Protein AF-A0A7Z9KEP2-F1 (afdb_monomer)

pLDDT: mean 91.34, std 6.87, range [58.81, 97.81]

Mean predicted aligned error: 3.98 Å

Foldseek 3Di:
DCVLVVVCVVVVHQLLVAEDEEQDQVRQVVSVVRNHAYAHEADQCPVPPVGDPCRDHDPPHPHYYPDVVVVCVVVVHDD

Radius of gyration: 13.32 Å; Cα contacts (8 Å, |Δi|>4): 109; chains: 1; bounding box: 30×27×33 Å

Solvent-accessible surface area (backbone atoms only — not comparable to full-atom values): 4693 Å² total; per-residue (Å²): 96,68,66,57,59,48,52,25,55,76,68,74,44,58,38,70,76,38,72,47,76,40,65,47,59,74,59,41,52,41,35,42,77,66,42,25,41,27,32,40,34,57,53,67,64,78,50,47,96,77,35,51,97,60,78,71,79,63,87,85,49,76,38,79,34,70,42,68,71,54,45,40,52,73,71,71,52,80,131

Nearest PDB structures (foldseek):
  8wbk-assembly1_A  TM=9.128E-01  e=4.737E-07  Rhodococcus opacus
  8wbo-assembly1_A-2  TM=9.222E-01  e=1.220E-06  Rhodococcus opacus
  8wbq-assembly1_A  TM=9.259E-01  e=2.398E-06  Rhodococcus opacus
  8wbn-assembly1_B  TM=9.242E-01  e=2.095E-06  Rhodococcus opacus
  8wbs-assembly2_D  TM=9.233E-01  e=5.773E-06  Klebsiella sp. BK-58

Secondary structure (DSSP, 8-state):
-HHHHHHHHHTT--GGG-EEEES-HHHHHHHHTTT-EEEEE--TTTTGGG--SS-S--TTSSEEESSHHHHHHHTT---

Sequence (79 aa):
PEAYTTTAKLLNLESSECLMVACHNFDLDAAKNVGFKTAFVRRPDEWGLEGPPDPNPKPHHDIIVDNFSELVSSLGISS

Structure (mmCIF, N/CA/C/O backbone):
data_AF-A0A7Z9KEP2-F1
#
_entry.id   AF-A0A7Z9KEP2-F1
#
loop_
_atom_site.group_PDB
_atom_site.id
_atom_site.type_symbol
_atom_site.label_atom_id
_atom_site.label_alt_id
_atom_site.label_comp_id
_atom_site.label_asym_id
_atom_site.label_entity_id
_atom_site.label_seq_id
_atom_site.pdbx_PDB_ins_code
_atom_site.Cartn_x
_atom_site.Cartn_y
_atom_site.Cartn_z
_atom_site.occupancy
_atom_site.B_iso_or_equiv
_atom_site.auth_seq_id
_atom_site.auth_comp_id
_atom_site.auth_asym_id
_atom_site.auth_atom_id
_atom_site.pdbx_PDB_model_num
ATOM 1 N N . PRO A 1 1 ? 4.654 -6.359 11.550 1.00 69.88 1 PRO A N 1
ATOM 2 C CA . PRO A 1 1 ? 3.322 -6.159 12.181 1.00 69.88 1 PRO A CA 1
ATOM 3 C C . PRO A 1 1 ? 3.291 -5.006 13.193 1.00 69.88 1 PRO A C 1
ATOM 5 O O . PRO A 1 1 ? 2.437 -4.137 13.074 1.00 69.88 1 PRO A O 1
ATOM 8 N N . GLU A 1 2 ? 4.230 -4.977 14.149 1.00 83.38 2 GLU A N 1
ATOM 9 C CA . GLU A 1 2 ? 4.230 -4.000 15.252 1.00 83.38 2 GLU A CA 1
ATOM 10 C C . GLU A 1 2 ? 4.250 -2.540 14.779 1.00 83.38 2 GLU A C 1
ATOM 12 O O . GLU A 1 2 ? 3.511 -1.721 15.324 1.00 83.38 2 GLU A O 1
ATOM 17 N N . ALA A 1 3 ? 5.006 -2.240 13.716 1.00 84.81 3 ALA A N 1
ATOM 18 C CA . ALA A 1 3 ? 5.043 -0.919 13.093 1.00 84.81 3 ALA A CA 1
ATOM 19 C C . ALA A 1 3 ? 3.637 -0.418 12.710 1.00 84.81 3 ALA A C 1
ATOM 21 O O . ALA A 1 3 ? 3.210 0.616 13.210 1.00 84.81 3 ALA A O 1
ATOM 22 N N . TYR A 1 4 ? 2.872 -1.187 11.925 1.00 87.00 4 TYR A N 1
ATOM 23 C CA . TYR A 1 4 ? 1.529 -0.795 11.471 1.00 87.00 4 TYR A CA 1
ATOM 24 C C . TYR A 1 4 ? 0.543 -0.638 12.632 1.00 87.00 4 TYR A C 1
ATOM 26 O O . TYR A 1 4 ? -0.144 0.376 12.737 1.00 87.00 4 TYR A O 1
ATOM 34 N N . THR A 1 5 ? 0.512 -1.602 13.560 1.00 85.00 5 THR A N 1
ATOM 35 C CA . THR A 1 5 ? -0.379 -1.518 14.728 1.00 85.00 5 THR A CA 1
ATOM 36 C C . THR A 1 5 ? -0.031 -0.343 15.637 1.00 85.00 5 THR A C 1
ATOM 38 O O . THR A 1 5 ? -0.920 0.244 16.246 1.00 85.00 5 THR A O 1
ATOM 41 N N . THR A 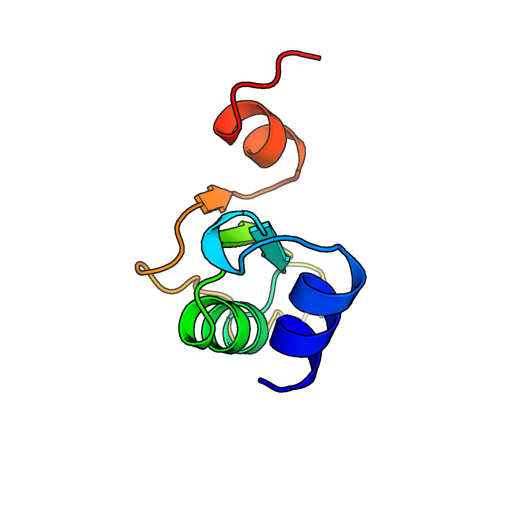1 6 ? 1.252 0.017 15.736 1.00 90.06 6 THR A N 1
ATOM 42 C CA . THR A 1 6 ? 1.696 1.185 16.505 1.00 90.06 6 THR A CA 1
ATOM 43 C C . THR A 1 6 ? 1.294 2.470 15.798 1.00 90.06 6 THR A C 1
ATOM 45 O O . THR A 1 6 ? 0.762 3.363 16.445 1.00 90.06 6 THR A O 1
ATOM 48 N N . THR A 1 7 ? 1.456 2.548 14.476 1.00 90.62 7 THR A N 1
ATOM 49 C CA . THR A 1 7 ? 1.012 3.698 13.681 1.00 90.62 7 THR A CA 1
ATOM 50 C C . THR A 1 7 ? -0.487 3.950 13.833 1.00 90.62 7 THR A C 1
ATOM 52 O O . THR A 1 7 ? -0.863 5.071 14.157 1.00 90.62 7 THR A O 1
ATOM 55 N N . ALA A 1 8 ? -1.336 2.925 13.687 1.00 91.19 8 ALA A N 1
ATOM 56 C CA . ALA A 1 8 ? -2.785 3.072 13.875 1.00 91.19 8 ALA A CA 1
ATOM 57 C C . ALA A 1 8 ? -3.129 3.596 15.283 1.00 91.19 8 ALA A C 1
ATOM 59 O O . ALA A 1 8 ? -3.866 4.570 15.427 1.00 91.19 8 ALA A O 1
ATOM 60 N N . LYS A 1 9 ? -2.495 3.032 16.324 1.00 91.00 9 LYS A N 1
ATOM 61 C CA . LYS A 1 9 ? -2.653 3.492 17.715 1.00 91.00 9 LYS A CA 1
ATOM 62 C C . LYS A 1 9 ? -2.225 4.946 17.912 1.00 91.00 9 LYS A C 1
ATOM 64 O O . LYS A 1 9 ? -2.938 5.697 18.567 1.00 91.00 9 LYS A O 1
ATOM 69 N N . LEU A 1 10 ? -1.076 5.346 17.366 1.00 94.44 10 LEU A N 1
ATOM 70 C CA . LEU A 1 10 ? -0.562 6.716 17.485 1.00 94.44 10 LEU A CA 1
ATOM 71 C C . LEU A 1 10 ? -1.449 7.733 16.759 1.00 94.44 10 LEU A C 1
ATOM 73 O O . LEU A 1 10 ? -1.574 8.865 17.216 1.00 94.44 10 LEU A O 1
ATOM 77 N N . LEU A 1 11 ? -2.076 7.325 15.655 1.00 93.19 11 LEU A N 1
ATOM 78 C CA . LEU A 1 11 ? -3.051 8.130 14.918 1.00 93.19 11 LEU A CA 1
ATOM 79 C C . LEU A 1 11 ? -4.446 8.123 15.562 1.00 93.19 11 LEU A C 1
ATOM 81 O O . LEU A 1 11 ? -5.309 8.877 15.120 1.00 93.19 11 LEU A O 1
ATOM 85 N N . ASN A 1 12 ? -4.660 7.306 16.600 1.00 95.56 12 ASN A N 1
ATOM 86 C CA . ASN A 1 12 ? -5.958 7.069 17.229 1.00 95.56 12 ASN A CA 1
ATOM 87 C C . ASN A 1 1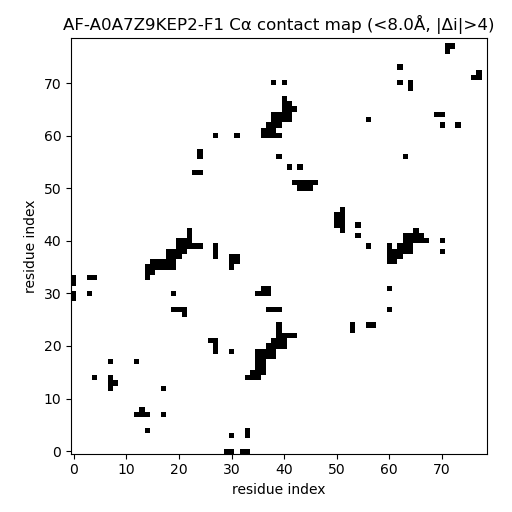2 ? -7.034 6.647 16.207 1.00 95.56 12 ASN A C 1
ATOM 89 O O . ASN A 1 12 ? -8.156 7.152 16.227 1.00 95.56 12 ASN A O 1
ATOM 93 N N . LEU A 1 13 ? -6.650 5.740 15.306 1.00 95.25 13 LEU A N 1
ATOM 94 C CA . LEU A 1 13 ? -7.499 5.140 14.279 1.00 95.25 13 LEU A CA 1
ATOM 95 C C . LEU A 1 13 ? -7.560 3.624 14.471 1.00 95.25 13 LEU A C 1
ATOM 97 O O . LEU A 1 13 ? -6.593 2.997 14.916 1.00 95.25 13 LEU A O 1
ATOM 101 N N . GLU A 1 14 ? -8.673 3.023 14.068 1.00 94.50 14 GLU A N 1
ATOM 102 C CA . GLU A 1 14 ? -8.740 1.582 13.862 1.00 94.50 14 GLU A CA 1
ATOM 103 C C . GLU A 1 14 ? -7.895 1.189 12.648 1.00 94.50 14 GLU A C 1
ATOM 105 O O . GLU A 1 14 ? -7.766 1.931 11.673 1.00 94.50 14 GLU A O 1
ATOM 110 N N . SER A 1 15 ? -7.345 -0.026 12.657 1.00 93.62 15 SER A N 1
ATOM 111 C CA . SER A 1 15 ? -6.515 -0.494 11.535 1.00 93.62 15 SER A CA 1
ATOM 112 C C . SER A 1 15 ? -7.275 -0.468 10.200 1.00 93.62 15 SER A C 1
ATOM 114 O O . SER A 1 15 ? -6.700 -0.106 9.178 1.00 93.62 15 SER A O 1
ATOM 116 N N . SER A 1 16 ? -8.587 -0.730 10.215 1.00 95.12 16 SER A N 1
ATOM 117 C CA . SER A 1 16 ? -9.469 -0.663 9.038 1.00 95.12 16 SER A CA 1
ATOM 118 C C . SER A 1 16 ? -9.697 0.745 8.477 1.00 95.12 16 SER A C 1
ATOM 120 O O . SER A 1 16 ? -10.205 0.887 7.361 1.00 95.12 16 SER A O 1
ATOM 122 N N . GLU A 1 17 ? -9.358 1.782 9.242 1.00 95.81 17 GLU A N 1
ATOM 123 C CA . GLU A 1 17 ? -9.436 3.186 8.826 1.00 95.81 17 GLU A CA 1
ATOM 124 C C . GLU A 1 17 ? -8.133 3.664 8.171 1.00 95.81 17 GLU A C 1
ATOM 126 O O . GLU A 1 17 ? -8.100 4.727 7.553 1.00 95.81 17 GLU A O 1
ATOM 131 N N . CYS A 1 18 ? -7.065 2.867 8.249 1.00 96.25 18 CYS A N 1
ATOM 132 C CA . CYS A 1 18 ? -5.795 3.152 7.602 1.00 96.25 18 CYS A CA 1
ATOM 133 C C . CYS A 1 18 ? -5.705 2.493 6.216 1.00 96.25 18 CYS A C 1
ATOM 135 O O . CYS A 1 18 ? -6.093 1.340 6.017 1.00 96.25 18 CYS A O 1
ATOM 137 N N . LEU A 1 19 ? -5.130 3.225 5.257 1.00 96.50 19 LEU A N 1
ATOM 138 C CA . LEU A 1 19 ? -4.743 2.719 3.941 1.00 96.50 19 LEU A CA 1
ATOM 139 C C . LEU A 1 19 ? -3.216 2.715 3.841 1.00 96.50 19 LEU A C 1
ATOM 141 O O . LEU A 1 19 ? -2.593 3.774 3.884 1.00 96.50 19 LEU A O 1
ATOM 145 N N . MET A 1 20 ? -2.622 1.534 3.685 1.00 97.12 20 MET A N 1
ATOM 146 C CA . MET A 1 20 ? -1.209 1.397 3.345 1.00 97.12 20 MET A CA 1
ATOM 147 C C . MET A 1 20 ? -1.027 1.506 1.832 1.00 97.12 20 MET A C 1
ATOM 149 O O . MET A 1 20 ? -1.712 0.814 1.080 1.00 97.12 20 MET A O 1
ATOM 153 N N . VAL A 1 21 ? -0.090 2.345 1.389 1.00 96.94 21 VAL A N 1
ATOM 154 C CA . VAL A 1 21 ? 0.234 2.546 -0.029 1.00 96.94 21 VAL A CA 1
ATOM 155 C C . VAL A 1 21 ? 1.699 2.182 -0.252 1.00 96.94 21 VAL A C 1
ATOM 157 O O . VAL A 1 21 ? 2.574 2.814 0.335 1.00 96.94 21 VAL A O 1
ATOM 160 N N . ALA A 1 22 ? 1.976 1.183 -1.090 1.00 96.19 22 ALA A N 1
ATOM 161 C CA . ALA A 1 22 ? 3.340 0.724 -1.363 1.00 96.19 22 ALA A CA 1
ATOM 162 C C . ALA A 1 22 ? 3.474 0.111 -2.767 1.00 96.19 22 ALA A C 1
ATOM 164 O O . ALA A 1 22 ? 2.484 -0.238 -3.404 1.00 96.19 22 ALA A O 1
ATOM 165 N N . CYS A 1 23 ? 4.710 -0.044 -3.244 1.00 93.62 23 CYS A N 1
ATOM 166 C CA . CYS A 1 23 ? 5.058 -0.798 -4.460 1.00 93.62 23 CYS A CA 1
ATOM 167 C C . CYS A 1 23 ? 5.565 -2.219 -4.165 1.00 93.62 23 CY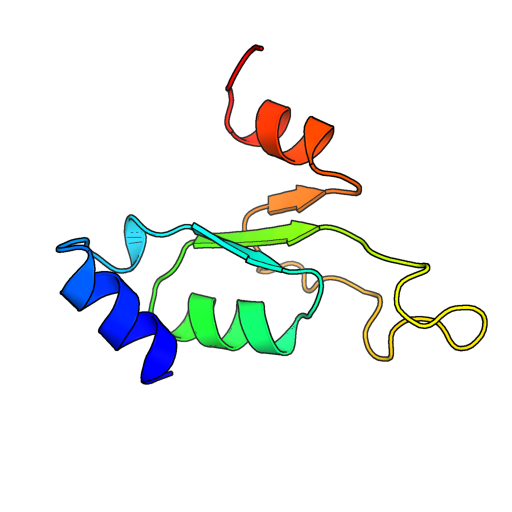S A C 1
ATOM 169 O O . CYS A 1 23 ? 5.898 -2.964 -5.083 1.00 93.62 23 CYS A O 1
ATOM 171 N N . HIS A 1 24 ? 5.610 -2.604 -2.887 1.00 93.50 24 HIS A N 1
ATOM 172 C CA . HIS A 1 24 ? 6.158 -3.871 -2.422 1.00 93.50 24 HIS A CA 1
ATOM 173 C C . HIS A 1 24 ? 5.066 -4.753 -1.806 1.00 93.50 24 HIS A C 1
ATOM 175 O O . HIS A 1 24 ? 4.413 -4.352 -0.841 1.00 93.50 24 HIS A O 1
ATOM 181 N N . ASN A 1 25 ? 4.898 -5.986 -2.299 1.00 92.38 25 ASN A N 1
ATOM 182 C CA . ASN A 1 25 ? 3.874 -6.896 -1.769 1.00 92.38 25 ASN A CA 1
ATOM 183 C C . ASN A 1 25 ? 4.096 -7.256 -0.296 1.00 92.38 25 ASN A C 1
ATOM 185 O O . ASN A 1 25 ? 3.123 -7.331 0.441 1.00 92.38 25 ASN A O 1
ATOM 189 N N . PHE A 1 26 ? 5.341 -7.454 0.156 1.00 92.75 26 PHE A N 1
ATOM 190 C CA . PHE A 1 26 ? 5.604 -7.847 1.549 1.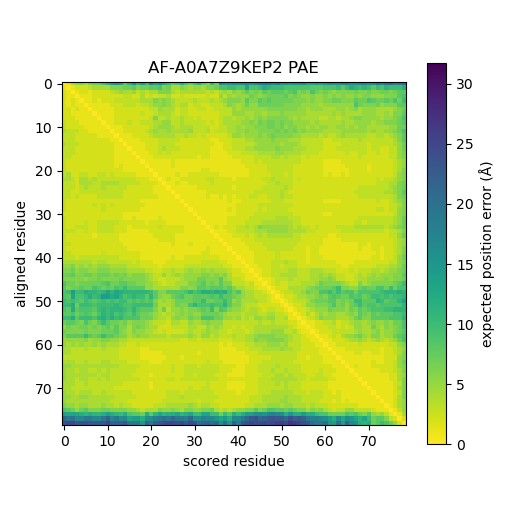00 92.75 26 PHE A CA 1
ATOM 191 C C . PHE A 1 26 ? 5.089 -6.807 2.558 1.00 92.75 26 PHE A C 1
ATOM 193 O O . PHE A 1 26 ? 4.649 -7.163 3.651 1.00 92.75 26 PHE A O 1
ATOM 200 N N . ASP A 1 27 ? 5.140 -5.530 2.180 1.00 93.44 27 ASP A N 1
ATOM 201 C CA . ASP A 1 27 ? 4.725 -4.403 3.008 1.00 93.44 27 ASP A CA 1
ATOM 202 C C . ASP A 1 27 ? 3.194 -4.349 3.102 1.00 93.44 27 ASP A C 1
ATOM 204 O O . ASP A 1 27 ? 2.614 -4.286 4.188 1.00 93.44 27 ASP A O 1
ATOM 208 N N . LEU A 1 28 ? 2.529 -4.508 1.954 1.00 95.31 28 LEU A N 1
ATOM 209 C CA . LEU A 1 28 ? 1.072 -4.585 1.883 1.00 95.31 28 LEU A CA 1
ATOM 210 C C . LEU A 1 28 ? 0.520 -5.832 2.573 1.00 95.31 28 LEU A C 1
ATOM 212 O O . LEU A 1 28 ? -0.457 -5.721 3.302 1.00 95.31 28 LEU A O 1
ATOM 216 N N . ASP A 1 29 ? 1.157 -6.994 2.423 1.00 94.69 29 ASP A N 1
ATOM 217 C CA . ASP A 1 29 ? 0.760 -8.223 3.115 1.00 94.69 29 ASP A CA 1
ATOM 218 C C . ASP A 1 29 ? 0.814 -8.030 4.637 1.00 94.69 29 ASP A C 1
ATOM 220 O O . ASP A 1 29 ? -0.098 -8.419 5.371 1.00 94.69 29 ASP A O 1
ATOM 224 N N . ALA A 1 30 ? 1.887 -7.409 5.134 1.00 94.25 30 ALA A N 1
ATOM 225 C CA . ALA A 1 30 ? 2.060 -7.163 6.557 1.00 94.25 30 ALA A CA 1
ATOM 226 C C . ALA A 1 30 ? 1.038 -6.148 7.101 1.00 94.25 30 ALA A C 1
ATOM 228 O O . ALA A 1 30 ? 0.558 -6.331 8.223 1.00 94.25 30 ALA A O 1
ATOM 229 N N . ALA A 1 31 ? 0.670 -5.137 6.310 1.00 95.12 31 ALA A N 1
ATOM 230 C CA . ALA A 1 31 ? -0.392 -4.189 6.635 1.00 95.12 31 ALA A CA 1
ATOM 231 C C . ALA A 1 31 ? -1.788 -4.847 6.595 1.00 95.12 31 ALA A C 1
ATOM 233 O O . ALA A 1 31 ? -2.575 -4.708 7.534 1.00 95.12 31 ALA A O 1
ATOM 234 N N . LYS A 1 32 ? -2.084 -5.639 5.558 1.00 95.06 32 LYS A N 1
ATOM 235 C CA . LYS A 1 32 ? -3.342 -6.389 5.405 1.00 95.06 32 LYS A CA 1
ATOM 236 C C . LYS A 1 32 ? -3.581 -7.322 6.593 1.00 95.06 32 LYS A C 1
ATOM 238 O O . LYS A 1 32 ? -4.678 -7.354 7.144 1.00 95.06 32 LYS A O 1
ATOM 243 N N . ASN A 1 33 ? -2.535 -8.023 7.038 1.00 94.50 33 ASN A N 1
ATOM 244 C CA . ASN A 1 33 ? -2.589 -8.950 8.173 1.00 94.50 33 ASN A CA 1
ATOM 245 C C . ASN A 1 33 ? -2.956 -8.284 9.507 1.00 94.50 33 ASN A C 1
ATOM 247 O O . ASN A 1 33 ? -3.408 -8.974 10.419 1.00 94.50 33 ASN A O 1
ATOM 251 N N . VAL A 1 34 ? -2.763 -6.969 9.641 1.00 94.44 34 VAL A N 1
ATOM 252 C CA . VAL A 1 34 ? -3.175 -6.215 10.836 1.00 94.44 34 VAL A CA 1
ATOM 253 C C . VAL A 1 34 ? -4.496 -5.462 10.640 1.00 94.44 34 VAL A C 1
ATOM 255 O O . VAL A 1 34 ? -4.938 -4.774 11.552 1.00 94.44 34 VAL A O 1
ATOM 258 N N . GLY A 1 35 ? -5.142 -5.604 9.478 1.00 94.81 35 GLY A N 1
ATOM 259 C CA . GLY A 1 35 ? -6.455 -5.031 9.182 1.00 94.81 35 GLY A CA 1
ATOM 260 C C . GLY A 1 35 ? -6.437 -3.726 8.387 1.00 94.81 35 GLY A C 1
ATOM 261 O O . GLY A 1 35 ? -7.490 -3.110 8.260 1.00 94.81 35 GLY A O 1
ATOM 262 N N . PHE A 1 36 ? -5.289 -3.299 7.850 1.00 97.44 36 PHE A N 1
ATOM 263 C CA . PHE A 1 36 ? -5.226 -2.114 6.989 1.00 97.44 36 PHE A CA 1
ATOM 264 C C . PHE A 1 36 ? -5.857 -2.404 5.628 1.00 97.44 36 PHE A C 1
ATOM 266 O O . PHE A 1 36 ? -5.762 -3.517 5.101 1.00 97.44 36 PHE A O 1
ATOM 273 N N . LYS A 1 37 ? -6.426 -1.365 5.012 1.00 97.38 37 LYS A N 1
ATOM 274 C CA . LYS A 1 37 ? -6.650 -1.360 3.564 1.00 97.38 37 LYS A CA 1
ATOM 275 C C . LYS A 1 37 ? -5.303 -1.250 2.852 1.00 97.38 37 LYS A C 1
ATOM 277 O O . LYS A 1 37 ? -4.342 -0.706 3.396 1.00 97.38 37 LYS A O 1
ATOM 282 N N . THR A 1 38 ? -5.229 -1.726 1.618 1.00 97.81 38 THR A N 1
ATOM 283 C CA . THR A 1 38 ? -3.975 -1.842 0.861 1.00 97.81 38 THR A CA 1
ATOM 284 C C . THR A 1 38 ? -4.113 -1.297 -0.553 1.00 97.81 38 THR A C 1
ATOM 286 O O . THR A 1 38 ? -5.042 -1.652 -1.275 1.00 97.81 38 THR A O 1
ATOM 289 N N . ALA A 1 39 ? -3.167 -0.454 -0.958 1.00 97.62 39 ALA A N 1
ATOM 290 C CA . ALA A 1 39 ? -3.040 0.055 -2.314 1.00 97.62 39 ALA A CA 1
ATOM 291 C C . ALA A 1 39 ? -1.644 -0.243 -2.866 1.00 97.62 39 ALA A C 1
ATOM 293 O O . ALA A 1 39 ? -0.640 0.276 -2.373 1.00 97.62 39 ALA A O 1
ATOM 294 N N . PHE A 1 40 ? -1.592 -1.059 -3.914 1.00 97.38 40 PHE A N 1
ATOM 295 C CA . PHE A 1 40 ? -0.386 -1.299 -4.688 1.00 97.38 40 PHE A CA 1
ATOM 296 C C . PHE A 1 40 ? -0.246 -0.240 -5.780 1.00 97.38 40 PHE A C 1
ATOM 298 O O . PHE A 1 40 ? -1.133 -0.103 -6.624 1.00 97.38 40 PHE A O 1
ATOM 305 N N . VAL A 1 41 ? 0.881 0.471 -5.793 1.00 96.56 41 VAL A N 1
ATOM 306 C CA . VAL A 1 41 ? 1.236 1.428 -6.851 1.00 96.56 41 VAL A CA 1
ATOM 307 C C . VAL A 1 41 ? 2.466 0.911 -7.583 1.00 96.56 41 VAL A C 1
ATOM 309 O O . VAL A 1 41 ? 3.520 0.748 -6.967 1.00 96.56 41 VAL A O 1
ATOM 312 N N . ARG A 1 42 ? 2.362 0.651 -8.891 1.00 94.44 42 ARG A N 1
ATOM 313 C CA . ARG A 1 42 ? 3.495 0.111 -9.659 1.00 94.44 42 ARG A CA 1
ATOM 314 C C . ARG A 1 42 ? 4.678 1.076 -9.692 1.00 94.44 42 ARG A C 1
ATOM 316 O O . ARG A 1 42 ? 4.528 2.281 -9.880 1.00 94.44 42 ARG A O 1
ATOM 323 N N . ARG A 1 43 ? 5.881 0.515 -9.563 1.00 92.88 43 ARG A N 1
ATOM 324 C CA . ARG A 1 43 ? 7.162 1.215 -9.722 1.00 92.88 43 ARG A CA 1
ATOM 325 C C . ARG A 1 43 ? 8.138 0.358 -10.543 1.00 92.88 43 ARG A C 1
ATOM 327 O O . ARG A 1 43 ? 9.102 -0.159 -9.989 1.00 92.88 43 ARG A O 1
ATOM 334 N N . PRO A 1 44 ? 7.889 0.166 -11.853 1.00 88.00 44 PRO A N 1
ATOM 335 C CA . PRO A 1 44 ? 8.712 -0.717 -12.688 1.00 88.00 44 PRO A CA 1
ATOM 336 C C . PRO A 1 44 ? 10.184 -0.283 -12.750 1.00 88.00 44 PRO A C 1
ATOM 338 O O . PRO A 1 44 ? 11.061 -1.134 -12.840 1.00 88.00 44 PRO A O 1
ATOM 341 N N . ASP A 1 45 ? 10.447 1.019 -12.623 1.00 89.44 45 ASP A N 1
ATOM 342 C CA . ASP A 1 45 ? 11.790 1.593 -12.739 1.00 89.44 45 ASP A CA 1
ATOM 343 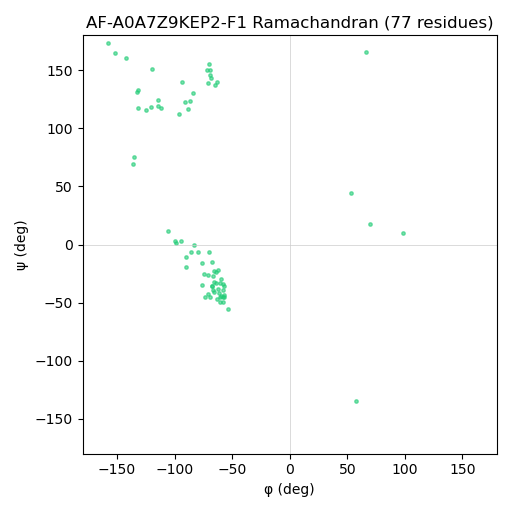C C . ASP A 1 45 ? 12.514 1.774 -11.391 1.00 89.44 45 ASP A C 1
ATOM 345 O O . ASP A 1 45 ? 13.622 2.305 -11.367 1.00 89.44 45 ASP A O 1
ATOM 349 N N . GLU A 1 46 ? 11.923 1.358 -10.260 1.00 89.88 46 GLU A N 1
ATOM 350 C CA . GLU A 1 46 ? 12.526 1.531 -8.920 1.00 89.88 46 GLU A CA 1
ATOM 351 C C . GLU A 1 46 ? 13.919 0.897 -8.813 1.00 89.88 46 GLU A C 1
ATOM 353 O O . GLU A 1 46 ? 14.812 1.452 -8.176 1.00 89.88 46 GLU A O 1
ATOM 358 N N . TRP A 1 47 ? 14.108 -0.231 -9.493 1.00 84.38 47 TRP A N 1
ATOM 359 C CA . TRP A 1 47 ? 15.340 -1.019 -9.490 1.00 84.38 47 TRP A CA 1
ATOM 360 C C . TRP A 1 47 ? 16.132 -0.874 -10.801 1.00 84.38 47 TRP A C 1
ATOM 362 O O . TRP A 1 47 ? 17.067 -1.627 -11.068 1.00 84.38 47 TRP A O 1
ATOM 372 N N . GLY A 1 48 ? 15.758 0.087 -11.653 1.00 87.88 48 GLY A N 1
ATOM 373 C CA . GLY A 1 48 ? 16.356 0.258 -12.973 1.00 87.88 48 GLY A CA 1
ATOM 374 C C . GLY A 1 48 ? 16.234 -1.004 -13.834 1.00 87.88 48 GLY A C 1
ATOM 375 O O . GLY A 1 48 ? 15.179 -1.628 -13.894 1.00 87.88 48 GLY A O 1
ATOM 376 N N . LEU A 1 49 ? 17.323 -1.389 -14.505 1.00 87.38 49 LEU A N 1
ATOM 377 C CA . LEU A 1 49 ? 17.335 -2.504 -15.464 1.00 87.38 49 LEU A CA 1
ATOM 378 C C . LEU A 1 49 ? 17.044 -3.877 -14.842 1.00 87.38 49 LEU A C 1
ATOM 380 O O . LEU A 1 49 ? 16.631 -4.781 -15.565 1.00 87.38 49 LEU A O 1
ATOM 384 N N . GLU A 1 50 ? 17.274 -4.048 -13.539 1.00 85.81 50 GLU A N 1
ATOM 385 C CA . GLU A 1 50 ? 17.011 -5.319 -12.855 1.00 85.81 50 GLU A CA 1
ATOM 386 C C . GLU A 1 50 ? 15.510 -5.544 -12.629 1.00 85.81 50 GLU A C 1
ATOM 388 O O . GLU A 1 50 ? 15.057 -6.688 -12.591 1.00 85.81 50 GLU A O 1
ATOM 393 N N . GLY A 1 51 ? 14.729 -4.459 -12.559 1.00 79.81 51 GLY A N 1
ATOM 394 C CA . GLY A 1 51 ? 13.306 -4.501 -12.245 1.00 79.81 51 GLY A CA 1
ATOM 395 C C . GLY A 1 51 ? 13.022 -4.964 -10.807 1.00 79.81 51 GLY A C 1
ATOM 396 O O . GLY A 1 51 ? 13.904 -5.467 -10.107 1.00 79.81 51 GLY A O 1
ATOM 397 N N . PRO A 1 52 ? 11.791 -4.764 -10.311 1.00 83.56 52 PRO A N 1
ATOM 398 C CA . PRO A 1 52 ? 11.464 -5.160 -8.954 1.00 83.56 52 PRO A CA 1
ATOM 399 C C . PRO A 1 52 ? 11.470 -6.688 -8.812 1.00 83.56 52 PRO A C 1
ATOM 401 O O . PRO A 1 52 ? 11.002 -7.389 -9.711 1.00 83.56 52 PRO A O 1
ATOM 404 N N . PRO A 1 53 ? 11.929 -7.218 -7.664 1.00 83.44 53 PRO A N 1
ATOM 405 C CA . PRO A 1 53 ? 11.994 -8.661 -7.422 1.00 83.44 53 PRO A CA 1
ATOM 406 C C . PRO A 1 53 ? 10.608 -9.321 -7.368 1.00 83.44 53 PRO A C 1
ATOM 408 O O . PRO A 1 53 ? 10.485 -10.522 -7.598 1.00 83.44 53 PRO A O 1
ATOM 411 N N . ASP A 1 54 ? 9.566 -8.540 -7.071 1.00 85.31 54 ASP A N 1
ATOM 412 C CA . ASP A 1 54 ? 8.175 -8.988 -7.032 1.00 85.31 54 ASP A CA 1
ATOM 413 C C . ASP A 1 54 ? 7.261 -7.969 -7.747 1.00 85.31 54 ASP A C 1
ATOM 415 O O . ASP A 1 54 ? 6.578 -7.168 -7.105 1.00 85.31 54 ASP A O 1
ATOM 419 N N . PRO A 1 55 ? 7.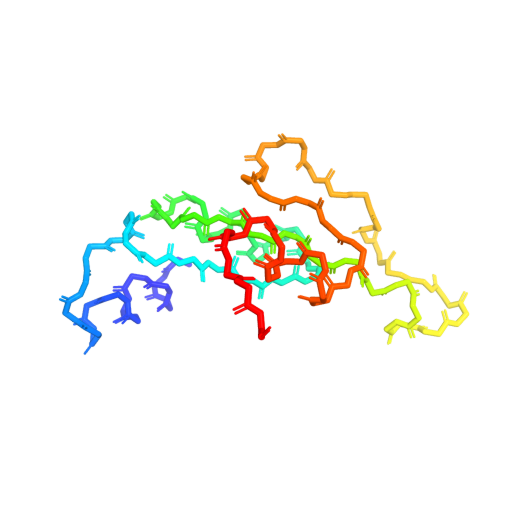287 -7.940 -9.095 1.00 80.50 55 PRO A N 1
ATOM 420 C CA . PRO A 1 55 ? 6.619 -6.917 -9.906 1.00 80.50 55 PRO A CA 1
ATOM 421 C C . PRO A 1 55 ? 5.098 -7.112 -9.990 1.00 80.50 55 PRO A C 1
ATOM 423 O O . PRO A 1 55 ? 4.370 -6.220 -10.437 1.00 80.50 55 PRO A O 1
ATOM 426 N N . ASN A 1 56 ? 4.617 -8.303 -9.624 1.00 89.62 56 ASN A N 1
ATOM 427 C CA . ASN A 1 56 ? 3.233 -8.702 -9.813 1.00 89.62 56 ASN A CA 1
ATOM 428 C C . ASN A 1 56 ? 2.448 -8.459 -8.519 1.00 89.62 56 ASN A C 1
ATOM 430 O O . ASN A 1 56 ? 2.684 -9.144 -7.523 1.00 89.62 56 ASN A O 1
ATOM 434 N N . PRO A 1 57 ? 1.496 -7.512 -8.503 1.00 90.56 57 PRO A N 1
ATOM 435 C CA . PRO A 1 57 ? 0.677 -7.280 -7.327 1.00 90.56 57 PRO A CA 1
ATOM 436 C C . PRO A 1 57 ? -0.182 -8.506 -7.037 1.00 90.56 57 PRO A C 1
ATOM 438 O O . PRO A 1 57 ? -0.778 -9.102 -7.940 1.00 90.56 57 PRO A O 1
ATOM 441 N N . LYS A 1 58 ? -0.281 -8.873 -5.760 1.00 90.94 58 LYS A N 1
ATOM 442 C CA . LYS A 1 58 ? -1.173 -9.954 -5.344 1.00 90.94 58 LYS A CA 1
ATOM 443 C C . LYS A 1 58 ? -2.637 -9.499 -5.461 1.00 90.94 58 LYS A C 1
ATOM 445 O O . LYS A 1 58 ? -2.966 -8.388 -5.053 1.00 90.94 58 LYS A O 1
ATOM 450 N N . PRO A 1 59 ? -3.550 -10.364 -5.938 1.00 89.56 59 PRO A N 1
ATOM 451 C CA . PRO A 1 59 ? -4.939 -9.985 -6.223 1.00 89.56 59 PRO A CA 1
ATOM 452 C C . PRO A 1 59 ? -5.781 -9.699 -4.973 1.00 89.56 59 PRO A C 1
ATOM 454 O O . PRO A 1 59 ? -6.930 -9.296 -5.094 1.00 89.56 59 PRO A O 1
ATOM 457 N N . HIS A 1 60 ? -5.243 -9.947 -3.776 1.00 92.25 60 HIS A N 1
ATOM 458 C CA . HIS A 1 60 ? -5.946 -9.681 -2.527 1.00 92.25 60 HIS A CA 1
ATOM 459 C C . HIS A 1 60 ? -5.777 -8.233 -2.044 1.00 92.25 60 HIS A C 1
ATOM 461 O O . HIS A 1 60 ? -6.418 -7.875 -1.060 1.00 92.25 60 HIS A O 1
ATOM 467 N N . HIS A 1 61 ? -4.937 -7.410 -2.682 1.00 94.12 61 HIS A N 1
ATOM 468 C CA . HIS A 1 61 ? -4.834 -5.978 -2.372 1.00 94.1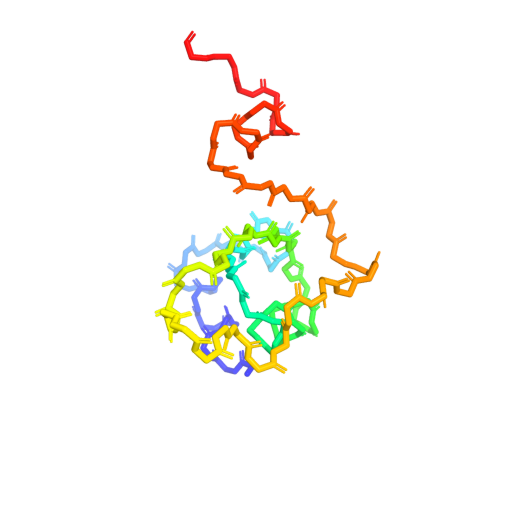2 61 HIS A CA 1
ATOM 469 C C . HIS A 1 61 ? -6.104 -5.243 -2.805 1.00 94.12 61 HIS A C 1
ATOM 471 O O . HIS A 1 61 ? -6.729 -5.616 -3.794 1.00 94.12 61 HIS A O 1
ATOM 477 N N . ASP A 1 62 ? -6.508 -4.216 -2.057 1.00 95.81 62 ASP A N 1
ATOM 478 C CA . ASP A 1 62 ? -7.805 -3.554 -2.276 1.00 95.81 62 ASP A CA 1
ATOM 479 C C . ASP A 1 62 ? -7.792 -2.635 -3.504 1.00 95.81 62 ASP A C 1
ATOM 481 O O . ASP A 1 62 ? -8.795 -2.513 -4.205 1.00 95.81 62 ASP A O 1
ATOM 485 N N . ILE A 1 63 ? -6.653 -1.991 -3.766 1.00 96.94 63 ILE A N 1
ATOM 486 C CA . ILE A 1 63 ? -6.441 -1.091 -4.902 1.00 96.94 63 ILE A 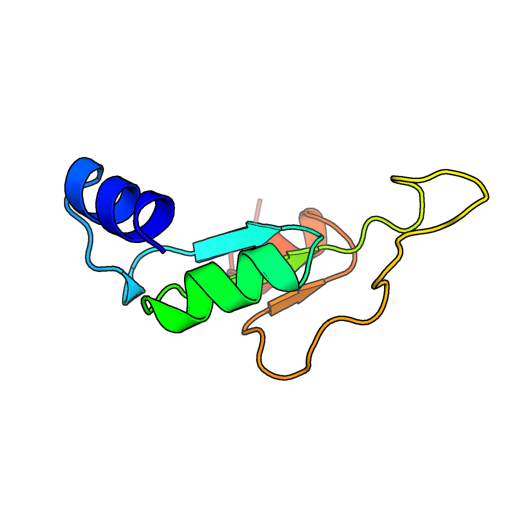CA 1
ATOM 487 C C . ILE A 1 63 ? -5.131 -1.484 -5.586 1.00 96.94 63 ILE A C 1
ATOM 489 O O . ILE A 1 63 ? -4.113 -1.676 -4.925 1.00 96.94 63 ILE A O 1
ATOM 493 N N . ILE A 1 64 ? -5.143 -1.595 -6.913 1.00 97.00 64 ILE A N 1
ATOM 494 C CA . ILE A 1 64 ? -3.951 -1.848 -7.728 1.00 97.00 64 ILE A CA 1
ATOM 495 C C . ILE A 1 64 ? -3.965 -0.834 -8.866 1.00 97.00 64 ILE A C 1
ATOM 497 O O . ILE A 1 64 ? -4.895 -0.833 -9.668 1.00 97.00 64 ILE A O 1
ATOM 501 N N . VAL A 1 65 ? -2.952 0.025 -8.917 1.00 96.44 65 VAL A N 1
ATOM 502 C CA . VAL A 1 65 ? -2.863 1.142 -9.868 1.00 96.44 65 VAL A CA 1
ATOM 503 C C . VAL A 1 65 ? -1.433 1.341 -10.357 1.00 96.44 65 VAL A C 1
ATOM 505 O O . VAL A 1 65 ? -0.472 0.920 -9.706 1.00 96.44 65 VAL A O 1
ATOM 508 N N . ASP A 1 66 ? -1.277 2.022 -11.487 1.00 95.25 66 ASP A N 1
ATOM 509 C CA . ASP A 1 66 ? 0.035 2.237 -12.097 1.00 95.25 66 ASP A CA 1
ATOM 510 C C . ASP A 1 66 ? 0.712 3.523 -11.598 1.00 95.25 66 ASP A C 1
ATOM 512 O O . ASP A 1 66 ? 1.927 3.680 -11.707 1.00 95.25 66 ASP A O 1
ATOM 516 N N . ASN A 1 67 ? -0.053 4.456 -11.024 1.00 94.56 67 ASN A N 1
ATOM 517 C CA . ASN A 1 67 ? 0.447 5.744 -10.546 1.00 94.56 67 ASN A CA 1
ATOM 518 C C . ASN A 1 67 ? -0.476 6.377 -9.484 1.00 94.56 67 ASN A C 1
ATOM 520 O O . ASN A 1 67 ? -1.571 5.896 -9.192 1.00 94.56 67 ASN A O 1
ATOM 524 N N . PHE A 1 68 ? -0.034 7.492 -8.895 1.00 95.00 68 PHE A N 1
ATOM 525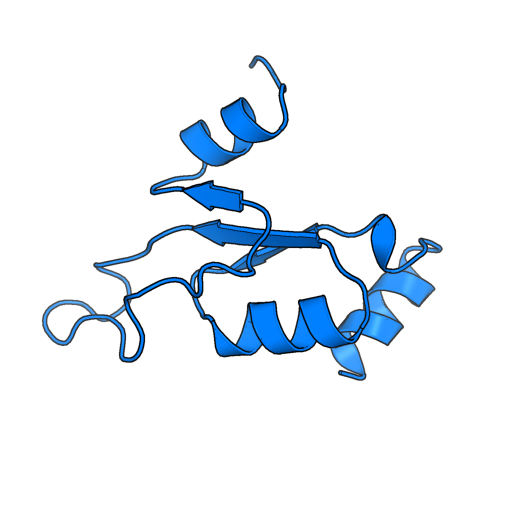 C CA . PHE A 1 68 ? -0.807 8.197 -7.867 1.00 95.00 68 PHE A CA 1
ATOM 526 C C . PHE A 1 68 ? -2.050 8.919 -8.404 1.00 95.00 68 PHE A C 1
ATOM 528 O O . PHE A 1 68 ? -3.005 9.089 -7.653 1.00 95.00 68 PHE A O 1
ATOM 535 N N . SER A 1 69 ? -2.082 9.322 -9.676 1.00 95.19 69 SER A N 1
ATOM 536 C CA . SER A 1 69 ? -3.274 9.950 -10.267 1.00 95.19 69 SER A CA 1
ATOM 537 C C . SER A 1 69 ? -4.437 8.956 -10.357 1.00 95.19 69 SER A C 1
ATOM 539 O O . SER A 1 69 ? -5.581 9.287 -10.039 1.00 95.19 69 SER A O 1
ATOM 541 N N . GLU A 1 70 ? -4.140 7.706 -10.706 1.00 95.94 70 GLU A N 1
ATOM 542 C CA . GLU A 1 70 ? -5.098 6.601 -10.659 1.00 95.94 70 GLU A CA 1
ATOM 543 C C . GLU A 1 70 ? -5.501 6.237 -9.227 1.00 95.94 70 GLU A C 1
ATOM 545 O O . GLU A 1 70 ? -6.670 5.928 -8.987 1.00 95.94 70 GLU A O 1
ATOM 550 N N . LEU A 1 71 ? -4.579 6.322 -8.256 1.00 96.25 71 LEU A N 1
ATOM 551 C CA . LEU A 1 71 ? -4.915 6.127 -6.840 1.00 96.25 71 LEU A CA 1
ATOM 552 C C . LEU A 1 71 ? -5.942 7.161 -6.366 1.00 96.25 71 LEU A C 1
ATOM 554 O O . LEU A 1 71 ? -6.954 6.797 -5.776 1.00 96.25 71 LEU A O 1
ATOM 558 N N . VAL A 1 72 ? -5.700 8.442 -6.650 1.00 94.88 72 VAL A N 1
ATOM 559 C CA . VAL A 1 72 ? -6.611 9.546 -6.311 1.00 94.88 72 VAL A CA 1
ATOM 560 C C . VAL A 1 72 ? -7.994 9.310 -6.927 1.00 94.88 72 VAL A C 1
ATOM 562 O O . VAL A 1 72 ? -9.003 9.387 -6.223 1.00 94.88 72 VAL A O 1
ATOM 565 N N . SER A 1 73 ? -8.031 8.913 -8.203 1.00 94.75 73 SER A N 1
ATOM 566 C CA . SER A 1 73 ? -9.271 8.568 -8.911 1.00 94.75 73 SER A CA 1
ATOM 567 C C . SER A 1 73 ? -9.998 7.381 -8.264 1.00 94.75 73 SER A C 1
ATOM 569 O O . SER A 1 73 ? -11.213 7.420 -8.083 1.00 94.75 73 SER A O 1
ATOM 571 N N . SER A 1 74 ? -9.257 6.349 -7.847 1.00 93.81 74 SER A N 1
ATOM 572 C CA . SER A 1 74 ? -9.802 5.157 -7.176 1.00 93.81 74 SER A CA 1
ATOM 573 C C . SER A 1 74 ? -10.384 5.463 -5.793 1.00 93.81 74 SER A C 1
ATOM 575 O O . SER A 1 74 ? -11.299 4.779 -5.342 1.00 93.81 74 SER A O 1
ATOM 577 N N . LEU A 1 75 ? -9.885 6.507 -5.126 1.00 93.50 75 LEU A N 1
ATOM 578 C CA . LEU A 1 75 ? -10.411 6.994 -3.848 1.00 93.50 75 LEU A CA 1
ATOM 579 C C . LEU A 1 75 ? -11.623 7.926 -4.010 1.00 93.50 75 LEU A C 1
ATOM 581 O O . LEU A 1 75 ? -12.165 8.395 -3.010 1.00 93.50 75 LEU A O 1
ATOM 585 N N . GLY A 1 76 ? -12.060 8.202 -5.243 1.00 91.06 76 GLY A N 1
ATOM 586 C CA . GLY A 1 76 ? -13.181 9.103 -5.521 1.00 91.06 76 GLY A CA 1
ATOM 587 C C . GLY A 1 76 ? -12.871 10.574 -5.237 1.00 91.06 76 GLY A C 1
ATOM 588 O O . GLY A 1 76 ? -13.788 11.384 -5.106 1.00 91.06 76 GLY A O 1
ATOM 589 N N . ILE A 1 77 ? -11.590 10.932 -5.132 1.00 82.75 77 ILE A N 1
ATOM 590 C CA . ILE A 1 77 ? -11.153 12.309 -4.919 1.00 82.75 77 ILE A CA 1
ATOM 591 C C . ILE A 1 77 ? -10.992 12.948 -6.300 1.00 82.75 77 ILE A C 1
ATOM 593 O O . ILE A 1 77 ? -10.178 12.509 -7.106 1.00 82.75 77 ILE A O 1
ATOM 597 N N . SER A 1 78 ? -11.790 13.975 -6.588 1.00 66.81 78 SER A N 1
ATOM 598 C CA . SER A 1 78 ? -11.587 14.827 -7.764 1.00 66.81 78 SER A CA 1
ATOM 599 C C . SER A 1 78 ? -10.697 15.995 -7.348 1.00 66.81 78 SER A C 1
ATOM 601 O O . SER A 1 78 ? -11.023 16.683 -6.381 1.00 66.81 78 SER A O 1
ATOM 603 N N . SER A 1 79 ? -9.562 16.166 -8.024 1.00 58.81 79 SER A N 1
ATOM 604 C CA . SER A 1 79 ? -8.668 17.324 -7.869 1.00 58.81 79 SER A CA 1
ATOM 605 C C . SER A 1 79 ? -9.301 18.613 -8.376 1.00 58.81 79 SER A C 1
ATOM 607 O O . SER A 1 79 ? -9.948 18.533 -9.446 1.00 58.81 79 SER A O 1
#